Protein AF-A0A527XGQ6-F1 (afdb_monomer)

Foldseek 3Di:
DDDDDDDDQVLPQVSVVVSLVVCVVVPAQEDEDAHSDLASCQVSQVVCVVVNRAYEDEQDANVVHDGPYYDHDPPD

Solvent-accessible surface area (backbone atoms only — not comparable to full-atom values): 4630 Å² total; per-residue (Å²): 139,85,87,85,88,86,86,81,42,84,82,33,53,70,52,37,51,54,51,52,53,49,43,49,76,73,63,46,62,59,44,81,40,66,54,72,41,38,74,68,41,27,59,52,45,54,55,35,49,77,72,69,21,44,34,32,30,31,74,47,74,36,89,89,34,81,48,80,40,77,50,62,78,84,92,121

Radius of gyration: 11.77 Å; Cα contacts (8 Å, |Δi|>4): 104; chains: 1; bounding box: 31×27×27 Å

Structure (mmCIF, N/CA/C/O backbone):
data_AF-A0A527XGQ6-F1
#
_entry.id   AF-A0A527XGQ6-F1
#
loop_
_atom_site.group_PDB
_atom_site.id
_atom_site.type_symbol
_atom_site.label_atom_id
_atom_site.label_alt_id
_atom_site.label_comp_id
_atom_site.label_asym_id
_atom_site.label_entity_id
_atom_site.label_seq_id
_atom_site.pdbx_PDB_ins_code
_atom_site.Cartn_x
_atom_site.Cartn_y
_atom_site.Cartn_z
_atom_site.occupancy
_atom_site.B_iso_or_equiv
_atom_site.auth_seq_id
_atom_site.auth_comp_id
_atom_site.auth_asym_id
_atom_site.auth_atom_id
_atom_site.pdbx_PDB_model_num
ATOM 1 N N . GLY A 1 1 ? -18.216 -13.910 8.503 1.00 83.75 1 GLY A N 1
ATOM 2 C CA . GLY A 1 1 ? -17.715 -13.839 7.115 1.00 83.75 1 GLY A CA 1
ATOM 3 C C . GLY A 1 1 ? -17.076 -12.485 6.883 1.00 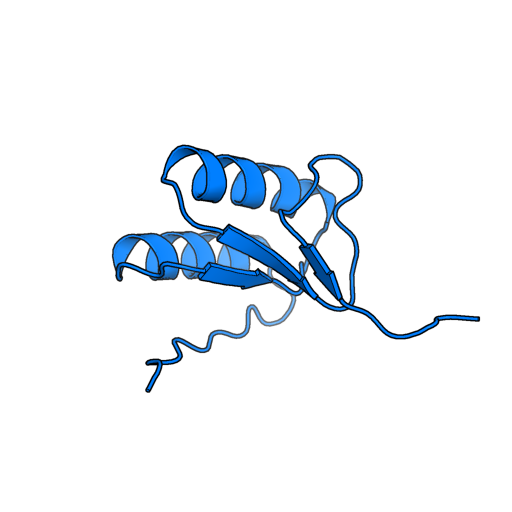83.75 1 GLY A C 1
ATOM 4 O O . GLY A 1 1 ? -17.432 -11.549 7.587 1.00 83.75 1 GLY A O 1
ATOM 5 N N . CYS A 1 2 ? -16.139 -12.375 5.944 1.00 92.38 2 CYS A N 1
ATOM 6 C CA . CYS A 1 2 ? -15.476 -11.111 5.604 1.00 92.38 2 CYS A CA 1
ATOM 7 C C . CYS A 1 2 ? -16.087 -10.520 4.327 1.00 92.38 2 CYS A C 1
ATOM 9 O O . CYS A 1 2 ? -16.380 -11.262 3.391 1.00 92.38 2 CYS A O 1
ATOM 11 N N . LYS A 1 3 ? -16.255 -9.194 4.269 1.00 96.25 3 LYS A N 1
ATOM 12 C CA . LYS A 1 3 ? -16.572 -8.490 3.019 1.0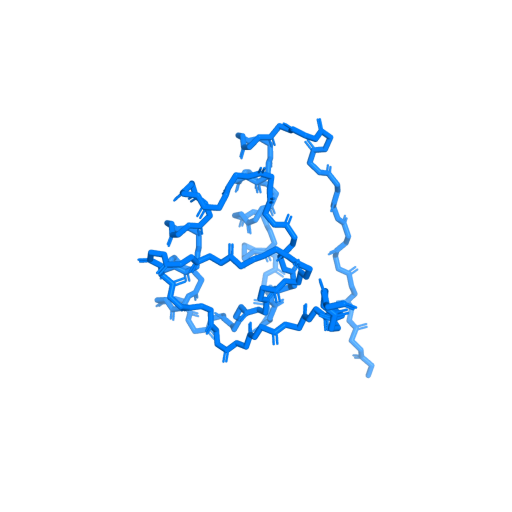0 96.25 3 LYS A CA 1
ATOM 13 C C . LYS A 1 3 ? -15.267 -8.195 2.286 1.00 96.25 3 LYS A C 1
ATOM 15 O O . LYS A 1 3 ? -14.354 -7.631 2.881 1.00 96.25 3 LYS A O 1
ATOM 20 N N . VAL A 1 4 ? -15.203 -8.543 1.005 1.00 97.25 4 VAL A N 1
ATOM 21 C CA . VAL A 1 4 ? -14.037 -8.268 0.159 1.00 97.25 4 VAL A CA 1
ATOM 22 C C . VAL A 1 4 ? -14.312 -7.031 -0.690 1.00 97.25 4 VAL A C 1
ATOM 24 O O . VAL A 1 4 ? -15.334 -6.954 -1.370 1.00 97.25 4 VAL A O 1
ATOM 27 N N . ILE A 1 5 ? -13.396 -6.063 -0.638 1.00 97.62 5 ILE A N 1
ATOM 28 C CA . ILE A 1 5 ? -13.324 -4.947 -1.583 1.00 97.62 5 ILE A CA 1
ATOM 29 C C . ILE A 1 5 ? -12.213 -5.310 -2.563 1.00 97.62 5 ILE A C 1
ATOM 31 O O . ILE A 1 5 ? -11.049 -5.359 -2.178 1.00 97.62 5 ILE A O 1
ATOM 35 N N . TYR A 1 6 ? -12.578 -5.608 -3.806 1.00 97.94 6 TYR A N 1
ATOM 36 C CA . TYR A 1 6 ? -11.619 -5.942 -4.855 1.00 97.94 6 TYR A CA 1
ATOM 37 C C . TYR A 1 6 ? -11.393 -4.741 -5.771 1.00 97.94 6 TYR A C 1
ATOM 39 O O . TYR A 1 6 ? -12.341 -4.049 -6.153 1.00 97.94 6 TYR A O 1
ATOM 47 N N . GLN A 1 7 ? -10.132 -4.500 -6.113 1.00 98.38 7 GLN A N 1
ATOM 48 C CA . GLN A 1 7 ? -9.688 -3.458 -7.027 1.00 98.38 7 GLN A CA 1
ATOM 49 C C . GLN A 1 7 ? -8.471 -3.976 -7.802 1.00 98.38 7 GLN A C 1
ATOM 51 O O . GLN A 1 7 ? -7.613 -4.641 -7.227 1.00 98.38 7 GLN A O 1
ATOM 56 N N . ASN A 1 8 ? -8.395 -3.653 -9.091 1.00 98.31 8 ASN A N 1
ATOM 57 C CA . ASN A 1 8 ? -7.215 -3.869 -9.924 1.00 98.31 8 ASN A CA 1
ATOM 58 C C . ASN A 1 8 ? -6.730 -2.503 -10.422 1.00 98.31 8 ASN A C 1
ATOM 60 O O . ASN A 1 8 ? -7.536 -1.684 -10.881 1.00 98.31 8 ASN A O 1
ATOM 64 N N . ALA A 1 9 ? -5.433 -2.258 -10.276 1.00 98.50 9 ALA A N 1
ATOM 65 C CA . ALA A 1 9 ? -4.796 -0.995 -10.607 1.00 98.50 9 ALA A CA 1
ATOM 66 C C . ALA A 1 9 ? -4.396 -0.873 -12.085 1.00 98.50 9 ALA A C 1
ATOM 68 O O . ALA A 1 9 ? -3.997 0.207 -12.494 1.00 98.50 9 ALA A O 1
ATOM 69 N N . ASP A 1 10 ? -4.513 -1.938 -12.885 1.00 98.00 10 ASP A N 1
ATOM 70 C CA . ASP A 1 10 ? -4.209 -1.937 -14.326 1.00 98.00 10 ASP A CA 1
ATOM 71 C C . ASP A 1 10 ? -2.786 -1.431 -14.636 1.00 98.00 10 ASP A C 1
ATOM 73 O O . ASP A 1 10 ? -2.566 -0.597 -15.508 1.00 98.00 10 ASP A O 1
ATOM 77 N N . ALA A 1 11 ? -1.821 -1.892 -13.829 1.00 97.88 11 ALA A N 1
ATOM 78 C CA . ALA A 1 11 ? -0.418 -1.461 -13.841 1.00 97.88 11 ALA A CA 1
ATOM 79 C C . ALA A 1 11 ? -0.180 0.053 -13.618 1.00 97.88 11 ALA A C 1
ATOM 81 O O . ALA A 1 11 ? 0.930 0.536 -13.833 1.00 97.88 11 ALA A O 1
ATOM 82 N N . ASP A 1 12 ? -1.173 0.793 -13.119 1.00 98.50 12 ASP A N 1
ATOM 83 C CA . ASP A 1 12 ? -1.057 2.211 -12.771 1.00 98.50 12 ASP A CA 1
ATOM 84 C C . ASP A 1 12 ? -0.888 2.392 -11.249 1.00 98.50 12 ASP A C 1
ATOM 86 O O . ASP A 1 12 ? -1.795 2.152 -10.447 1.00 98.50 12 ASP A O 1
ATOM 90 N N . ALA A 1 13 ? 0.295 2.851 -10.832 1.00 98.12 13 ALA A N 1
ATOM 91 C CA . ALA A 1 13 ? 0.618 3.074 -9.423 1.00 98.12 13 ALA A CA 1
ATOM 92 C C . ALA A 1 13 ? -0.206 4.208 -8.781 1.00 98.12 13 ALA A C 1
ATOM 94 O O . ALA A 1 13 ? -0.563 4.119 -7.602 1.00 98.12 13 ALA A O 1
ATOM 95 N N . ALA A 1 14 ? -0.556 5.255 -9.536 1.00 98.31 14 ALA A N 1
ATOM 96 C CA . ALA A 1 14 ? -1.398 6.340 -9.035 1.00 98.31 14 ALA A CA 1
ATOM 97 C C . ALA A 1 14 ? -2.831 5.845 -8.805 1.00 98.31 14 ALA A C 1
ATOM 99 O O . ALA A 1 14 ? -3.446 6.146 -7.776 1.00 98.31 14 ALA A O 1
ATOM 100 N N . ARG A 1 15 ? -3.339 5.008 -9.715 1.00 98.75 15 ARG A N 1
ATOM 101 C CA . ARG A 1 15 ? -4.620 4.320 -9.534 1.00 98.75 15 ARG A CA 1
ATOM 102 C C . ARG A 1 15 ? -4.589 3.397 -8.316 1.00 98.75 15 ARG A C 1
ATOM 104 O O . ARG A 1 15 ? -5.520 3.441 -7.512 1.00 98.75 15 ARG A O 1
ATOM 111 N N . GLN A 1 16 ? -3.515 2.627 -8.123 1.00 98.81 16 GLN A N 1
ATOM 112 C CA . GLN A 1 16 ? -3.359 1.774 -6.940 1.00 98.81 16 GLN A CA 1
ATOM 113 C C . GLN A 1 16 ? -3.413 2.586 -5.640 1.00 98.81 16 GLN A C 1
ATOM 115 O O . GLN A 1 16 ? -4.106 2.197 -4.700 1.00 98.81 16 GLN A O 1
ATOM 120 N N . GLN A 1 17 ? -2.745 3.742 -5.591 1.00 98.75 17 GLN A N 1
ATOM 121 C CA . GLN A 1 17 ? -2.790 4.638 -4.434 1.00 98.75 17 GLN A CA 1
ATOM 122 C C . GLN A 1 17 ? -4.216 5.131 -4.141 1.00 98.75 17 GLN A C 1
ATOM 124 O O . GLN A 1 17 ? -4.654 5.105 -2.988 1.00 98.75 17 GLN A O 1
ATOM 129 N N . GLN A 1 18 ? -4.965 5.554 -5.163 1.00 98.75 18 GLN A N 1
ATOM 130 C CA . GLN A 1 18 ? -6.357 5.992 -4.998 1.00 98.75 18 GLN A CA 1
ATOM 131 C C . GLN A 1 18 ? -7.252 4.863 -4.469 1.00 98.75 18 GLN A C 1
ATOM 133 O O . GLN A 1 18 ? -8.044 5.070 -3.546 1.00 98.75 18 GLN A O 1
ATOM 138 N N . GLN A 1 19 ? -7.096 3.657 -5.016 1.00 98.81 19 GLN A N 1
ATOM 139 C CA . GLN A 1 19 ? -7.838 2.466 -4.599 1.00 98.81 19 GLN A CA 1
ATOM 140 C C . GLN A 1 19 ? -7.517 2.070 -3.155 1.00 98.81 19 GLN A C 1
ATOM 142 O O . GLN A 1 19 ? -8.429 1.782 -2.379 1.00 98.81 19 GLN A O 1
ATOM 147 N N . PHE A 1 20 ? -6.240 2.117 -2.773 1.00 98.69 20 PHE A N 1
ATOM 148 C CA . PHE A 1 20 ? -5.779 1.823 -1.419 1.00 98.69 20 PHE A CA 1
ATOM 149 C C . PHE A 1 20 ? -6.373 2.800 -0.397 1.00 98.69 20 PHE A C 1
ATOM 151 O O . PHE A 1 20 ? -6.959 2.379 0.601 1.00 98.69 20 PHE A O 1
ATOM 158 N N . ASN A 1 21 ? -6.311 4.105 -0.684 1.00 98.50 21 ASN A N 1
ATOM 159 C CA . ASN A 1 21 ? -6.917 5.136 0.160 1.00 98.50 21 ASN A CA 1
ATOM 160 C C . ASN A 1 21 ? -8.431 4.934 0.294 1.00 98.50 21 ASN A C 1
ATOM 162 O O . ASN A 1 21 ? -8.970 5.000 1.397 1.00 98.50 21 ASN A O 1
ATOM 166 N N . SER A 1 22 ? -9.113 4.619 -0.812 1.00 98.56 22 SER A N 1
ATOM 167 C CA . SER A 1 22 ? -10.547 4.327 -0.800 1.00 98.56 22 SER A CA 1
ATOM 168 C C . SER A 1 22 ? -10.882 3.106 0.062 1.00 98.56 22 SER A C 1
ATOM 170 O O . SER A 1 22 ? -11.848 3.150 0.823 1.00 98.56 22 SER A O 1
ATOM 172 N N . ALA A 1 23 ? -10.085 2.035 0.001 1.00 98.44 23 ALA A N 1
ATOM 173 C CA . ALA A 1 23 ? -10.286 0.845 0.828 1.00 98.44 23 ALA A CA 1
ATOM 174 C C . ALA A 1 23 ? -10.154 1.161 2.328 1.00 98.44 23 AL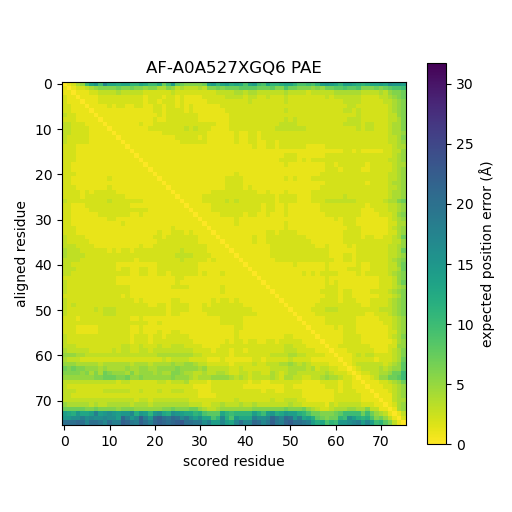A A C 1
ATOM 176 O O . ALA A 1 23 ? -10.997 0.731 3.120 1.00 98.44 23 ALA A O 1
ATOM 177 N N . ILE A 1 24 ? -9.156 1.966 2.711 1.00 98.12 24 ILE A N 1
ATOM 178 C CA . ILE A 1 24 ? -9.012 2.465 4.087 1.00 98.12 24 ILE A CA 1
ATOM 179 C C . ILE A 1 24 ? -10.244 3.283 4.495 1.00 98.12 24 ILE A C 1
ATOM 181 O O . ILE A 1 24 ? -10.842 3.005 5.534 1.00 98.12 24 ILE A O 1
ATOM 185 N N . SER A 1 25 ? -10.675 4.245 3.671 1.00 98.12 25 SER A N 1
ATOM 186 C CA . SER A 1 25 ? -11.856 5.075 3.956 1.00 98.12 25 SER A CA 1
ATOM 187 C C . SER A 1 25 ? -13.154 4.266 4.061 1.00 98.12 25 SER A C 1
ATOM 189 O O . SER A 1 25 ? -14.034 4.613 4.842 1.00 98.12 25 SER A O 1
ATOM 191 N N . GLN A 1 26 ? -13.267 3.160 3.321 1.00 97.81 26 GLN A N 1
ATOM 192 C CA . GLN A 1 26 ? -14.378 2.206 3.416 1.00 97.81 26 GLN A CA 1
ATOM 193 C C . GLN A 1 26 ? -14.303 1.303 4.663 1.00 97.81 26 GLN A C 1
ATOM 195 O O . GLN A 1 26 ? -15.160 0.438 4.855 1.00 97.81 26 GLN A O 1
ATOM 200 N N . GLY A 1 27 ? -13.303 1.497 5.527 1.00 97.19 27 GLY A N 1
ATOM 201 C CA . GLY A 1 27 ? -13.177 0.815 6.809 1.00 97.19 27 GLY A CA 1
ATOM 202 C C . GLY A 1 27 ? -12.488 -0.546 6.738 1.00 97.19 27 GLY A C 1
ATOM 203 O O . GLY A 1 27 ? -12.693 -1.361 7.645 1.00 97.19 27 GLY A O 1
ATOM 204 N N . ALA A 1 28 ? -11.686 -0.807 5.697 1.00 98.38 28 ALA A N 1
ATOM 205 C CA . ALA A 1 28 ? -10.880 -2.023 5.612 1.00 98.38 28 ALA A CA 1
ATOM 206 C C . ALA A 1 28 ? -10.023 -2.200 6.878 1.00 98.38 28 ALA A C 1
ATOM 208 O O . ALA A 1 28 ? -9.373 -1.268 7.344 1.00 98.38 28 ALA A O 1
ATOM 209 N N . LYS A 1 29 ? -10.041 -3.408 7.454 1.00 98.31 29 LYS A N 1
ATOM 210 C CA . LYS A 1 29 ? -9.245 -3.765 8.648 1.00 98.31 29 LYS A CA 1
ATOM 211 C C . LYS A 1 29 ? -7.921 -4.439 8.297 1.00 98.31 29 LYS A C 1
ATOM 213 O O . LYS A 1 29 ? -6.979 -4.405 9.084 1.00 98.31 29 LYS A O 1
ATOM 218 N N . ALA A 1 30 ? -7.858 -5.015 7.104 1.00 98.31 30 ALA A N 1
ATOM 219 C CA . ALA A 1 30 ? -6.654 -5.542 6.498 1.00 98.31 30 ALA A CA 1
ATOM 220 C C . ALA A 1 30 ? -6.686 -5.266 4.990 1.00 98.31 30 ALA A C 1
ATOM 222 O O . ALA A 1 30 ? -7.768 -5.220 4.398 1.00 98.31 30 ALA A O 1
ATOM 223 N N . ILE A 1 31 ? -5.513 -5.102 4.385 1.00 98.62 31 ILE A N 1
ATOM 224 C CA . ILE A 1 31 ? -5.327 -4.940 2.943 1.00 98.62 31 ILE A CA 1
ATOM 225 C C . ILE A 1 31 ? -4.321 -5.985 2.467 1.00 98.62 31 ILE A C 1
ATOM 227 O O . ILE A 1 31 ? -3.227 -6.094 3.015 1.00 98.62 31 ILE A O 1
ATOM 231 N N . VAL A 1 32 ? -4.698 -6.737 1.435 1.00 98.44 32 VAL A N 1
ATOM 232 C CA . VAL A 1 32 ? -3.789 -7.599 0.672 1.00 98.44 32 VAL A CA 1
ATOM 233 C C . VAL A 1 32 ? -3.338 -6.798 -0.544 1.00 98.44 32 VAL A C 1
ATOM 235 O O . VAL A 1 32 ? -4.177 -6.378 -1.340 1.00 98.44 32 VAL A O 1
ATOM 238 N N . LEU A 1 33 ? -2.040 -6.528 -0.644 1.00 98.50 33 LEU A N 1
ATOM 239 C CA . LEU A 1 33 ? -1.454 -5.634 -1.637 1.00 98.50 33 LEU A CA 1
ATOM 240 C C . LEU A 1 33 ? -0.456 -6.399 -2.505 1.00 98.50 33 LEU A C 1
ATOM 242 O O . LEU A 1 33 ? 0.603 -6.783 -2.019 1.00 98.50 33 LEU A O 1
ATOM 246 N N . ASP A 1 34 ? -0.781 -6.555 -3.785 1.00 98.19 34 ASP A N 1
ATOM 247 C CA . ASP A 1 34 ? 0.183 -6.856 -4.847 1.00 98.19 34 ASP A CA 1
ATOM 248 C C . ASP A 1 34 ? 0.640 -5.517 -5.463 1.00 98.19 34 ASP A C 1
ATOM 250 O O . ASP A 1 34 ? -0.129 -4.889 -6.202 1.00 98.19 34 ASP A O 1
ATOM 254 N N . PRO A 1 35 ? 1.802 -4.968 -5.065 1.00 97.75 35 PRO A N 1
ATOM 255 C CA . PRO A 1 35 ? 2.219 -3.633 -5.474 1.00 97.75 35 PRO A CA 1
ATOM 256 C C . PRO A 1 35 ? 2.526 -3.551 -6.978 1.00 97.75 35 PRO A C 1
ATOM 258 O O . PRO A 1 35 ? 3.308 -4.328 -7.530 1.00 97.75 35 PRO A O 1
ATOM 261 N N . VAL A 1 36 ? 1.968 -2.531 -7.638 1.00 98.44 36 VAL A N 1
ATOM 262 C CA . VAL A 1 36 ? 2.373 -2.149 -9.002 1.00 98.44 36 VAL A CA 1
ATOM 263 C C . VAL A 1 36 ? 3.829 -1.684 -8.997 1.00 98.44 36 VAL A C 1
ATOM 265 O O . VAL A 1 36 ? 4.612 -2.111 -9.839 1.00 98.44 36 VAL A O 1
ATOM 268 N N . ASP A 1 37 ? 4.187 -0.851 -8.017 1.00 97.94 37 ASP A N 1
ATOM 269 C CA . ASP A 1 37 ? 5.547 -0.381 -7.761 1.00 97.94 37 ASP A CA 1
ATOM 270 C C . ASP A 1 37 ? 5.860 -0.521 -6.263 1.00 97.94 37 ASP A C 1
ATOM 272 O O . ASP A 1 37 ? 5.213 0.096 -5.409 1.00 97.94 37 ASP A O 1
ATOM 276 N N . SER A 1 38 ? 6.856 -1.344 -5.929 1.00 96.88 38 SER A N 1
ATOM 277 C CA . SER A 1 38 ? 7.217 -1.631 -4.536 1.00 96.88 38 SER A CA 1
ATOM 278 C C . SER A 1 38 ? 7.780 -0.419 -3.789 1.00 96.88 38 SER A C 1
ATOM 280 O O . SER A 1 38 ? 7.683 -0.361 -2.564 1.00 96.88 38 SER A O 1
ATOM 282 N N . THR A 1 39 ? 8.356 0.564 -4.484 1.00 96.25 39 THR A N 1
ATOM 283 C CA . THR A 1 39 ? 8.900 1.768 -3.843 1.00 96.25 39 THR A CA 1
ATOM 284 C C . THR A 1 39 ? 7.772 2.708 -3.429 1.00 96.25 39 THR A C 1
ATOM 286 O O . THR A 1 39 ? 7.736 3.168 -2.287 1.00 96.25 39 THR A O 1
ATOM 289 N N . ALA A 1 40 ? 6.809 2.950 -4.318 1.00 96.06 40 ALA A N 1
ATOM 290 C CA . ALA A 1 40 ? 5.625 3.756 -4.047 1.00 96.06 40 ALA A CA 1
ATOM 291 C C . ALA A 1 40 ? 4.761 3.127 -2.941 1.00 96.06 40 ALA A C 1
ATOM 293 O O . ALA A 1 40 ? 4.302 3.827 -2.027 1.00 96.06 40 ALA A O 1
ATOM 294 N N . ALA A 1 41 ? 4.613 1.797 -2.967 1.00 97.81 41 ALA A N 1
ATOM 295 C CA . ALA A 1 41 ? 3.843 1.032 -1.990 1.00 97.81 41 ALA A CA 1
ATOM 296 C C . ALA A 1 41 ? 4.338 1.193 -0.542 1.00 97.81 41 ALA A C 1
ATOM 298 O O . ALA A 1 41 ? 3.544 1.087 0.394 1.00 97.81 41 ALA A O 1
ATOM 299 N N . ALA A 1 42 ? 5.612 1.532 -0.332 1.00 98.06 42 ALA A N 1
ATOM 300 C CA . ALA A 1 42 ? 6.162 1.757 1.001 1.00 98.06 42 ALA A CA 1
ATOM 301 C C . ALA A 1 42 ? 5.438 2.875 1.772 1.00 98.06 42 ALA A C 1
ATOM 303 O O . ALA A 1 42 ? 5.264 2.794 2.991 1.00 98.06 42 ALA A O 1
ATOM 304 N N . SER A 1 43 ? 4.986 3.916 1.066 1.00 97.88 43 SER A N 1
ATOM 305 C CA . SER A 1 43 ? 4.197 5.002 1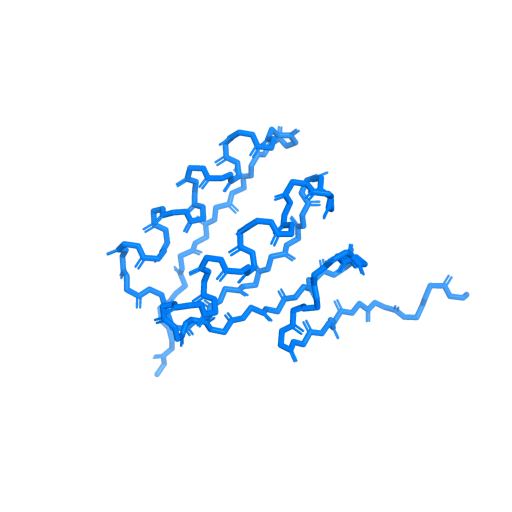.661 1.00 97.88 43 SER A CA 1
ATOM 306 C C . SER A 1 43 ? 2.787 4.545 2.059 1.00 97.88 43 SER A C 1
ATOM 308 O O . SER A 1 43 ? 2.285 4.940 3.113 1.00 97.88 43 SER A O 1
ATOM 310 N N . LEU A 1 44 ? 2.187 3.651 1.267 1.00 98.38 44 LEU A N 1
ATOM 311 C CA . LEU A 1 44 ? 0.858 3.084 1.503 1.00 98.38 44 LEU A CA 1
ATOM 312 C C . LEU A 1 44 ? 0.858 2.168 2.730 1.00 98.38 44 LEU A C 1
ATOM 314 O O . LEU A 1 44 ? -0.019 2.281 3.584 1.00 98.38 44 LEU A O 1
ATOM 318 N N . VAL A 1 45 ? 1.881 1.317 2.861 1.00 98.38 45 VAL A N 1
ATOM 319 C CA . VAL A 1 45 ? 2.069 0.444 4.031 1.00 98.38 45 VAL A CA 1
ATOM 320 C C . VAL A 1 45 ? 2.106 1.269 5.318 1.00 98.38 45 VAL A C 1
ATOM 322 O O . VAL A 1 45 ? 1.333 1.012 6.241 1.00 98.38 45 VAL A O 1
ATOM 325 N N . LYS A 1 46 ? 2.939 2.318 5.355 1.00 98.25 46 LYS A N 1
ATOM 326 C CA . LYS A 1 46 ? 3.063 3.207 6.521 1.00 98.25 46 LYS A CA 1
ATOM 327 C C . LYS A 1 46 ? 1.749 3.924 6.847 1.00 98.25 46 LYS A C 1
ATOM 329 O O . LYS A 1 46 ? 1.409 4.063 8.021 1.00 98.25 46 LYS A O 1
ATOM 334 N N . LEU A 1 47 ? 1.007 4.362 5.826 1.00 98.00 47 LEU A N 1
ATOM 335 C CA . LEU A 1 47 ? -0.297 5.008 5.995 1.00 98.00 47 LEU A CA 1
ATOM 336 C C . LEU A 1 47 ? -1.345 4.061 6.595 1.00 98.00 47 LEU A C 1
ATOM 338 O O . LEU A 1 47 ? -2.093 4.462 7.481 1.00 98.00 47 LEU A O 1
ATOM 342 N N . ALA A 1 48 ? -1.415 2.816 6.125 1.00 98.44 48 ALA A N 1
ATOM 343 C CA . ALA A 1 48 ? -2.342 1.827 6.669 1.00 98.44 48 ALA A CA 1
ATOM 344 C C . ALA A 1 48 ? -2.008 1.489 8.127 1.00 98.44 48 ALA A C 1
ATOM 346 O O . ALA A 1 48 ? -2.883 1.535 8.993 1.00 98.44 48 ALA A O 1
ATOM 347 N N . GLN A 1 49 ? -0.731 1.229 8.414 1.00 97.94 49 GLN A N 1
ATOM 348 C CA . GLN A 1 49 ? -0.268 0.873 9.755 1.00 97.94 49 GLN A CA 1
ATOM 349 C C . GLN A 1 49 ? -0.508 1.994 10.771 1.00 97.94 49 GLN A C 1
ATOM 351 O O . GLN A 1 49 ? -0.932 1.712 11.892 1.00 97.94 49 GLN A O 1
ATOM 356 N N . SER A 1 50 ? -0.315 3.263 10.387 1.00 97.94 50 SER A N 1
ATOM 357 C CA . SER A 1 50 ? -0.609 4.404 11.268 1.00 97.94 50 SER A CA 1
ATOM 358 C C . SER A 1 50 ? -2.101 4.549 11.595 1.00 97.94 50 SER A C 1
ATOM 360 O O . SER A 1 50 ? -2.449 5.139 12.615 1.00 97.94 50 SER A O 1
ATOM 362 N N . GLN A 1 51 ? -2.977 3.956 10.780 1.00 98.00 51 GLN A N 1
ATOM 363 C CA . GLN A 1 51 ? -4.423 3.874 11.008 1.00 98.00 51 GLN A CA 1
ATOM 364 C C . GLN A 1 51 ? -4.859 2.538 11.633 1.00 98.00 51 GLN A C 1
ATOM 366 O O . GLN A 1 51 ? -6.054 2.262 11.748 1.00 98.00 51 GLN A O 1
ATOM 371 N N . GLY A 1 52 ? -3.907 1.689 12.035 1.00 97.88 52 GLY A N 1
ATOM 372 C CA . GLY A 1 52 ? -4.182 0.370 12.607 1.00 97.88 52 GLY A CA 1
ATOM 373 C C . GLY A 1 52 ? -4.704 -0.660 11.598 1.00 97.88 52 GLY A C 1
ATOM 374 O O . GLY A 1 52 ? -5.219 -1.701 12.007 1.00 97.88 52 GLY A O 1
ATOM 375 N N . VAL A 1 53 ? -4.583 -0.393 10.295 1.00 98.62 53 VAL A N 1
ATOM 376 C CA . VAL A 1 53 ? -4.944 -1.323 9.218 1.00 98.62 53 VAL A CA 1
ATOM 377 C C . VAL A 1 53 ? -3.748 -2.220 8.916 1.00 98.62 53 VAL A C 1
ATOM 379 O O . VAL A 1 53 ? -2.650 -1.736 8.647 1.00 98.62 53 VAL A O 1
ATOM 382 N N . LYS A 1 54 ? -3.961 -3.539 8.952 1.00 98.44 54 LYS A N 1
ATOM 383 C CA . LYS A 1 54 ? -2.913 -4.527 8.664 1.00 98.44 54 LYS A CA 1
ATOM 384 C C . LYS A 1 54 ? -2.648 -4.641 7.170 1.00 98.44 54 LYS A C 1
ATOM 386 O O . LYS A 1 54 ? -3.593 -4.653 6.386 1.00 98.44 54 LYS A O 1
ATOM 391 N N . VAL A 1 55 ? -1.387 -4.770 6.774 1.00 98.50 55 VAL A N 1
ATOM 392 C CA . VAL A 1 55 ? -1.010 -4.941 5.366 1.00 98.50 55 VAL A CA 1
ATOM 393 C C . VAL A 1 55 ? -0.315 -6.277 5.156 1.00 98.50 55 VAL A C 1
ATOM 395 O O . VAL A 1 55 ? 0.635 -6.611 5.858 1.00 98.50 55 VAL A O 1
ATOM 398 N N . ILE A 1 56 ? -0.789 -7.028 4.166 1.00 98.50 56 ILE A N 1
ATOM 399 C CA . ILE A 1 56 ? -0.173 -8.256 3.670 1.00 98.50 56 ILE A CA 1
ATOM 400 C C . ILE A 1 56 ? 0.372 -7.937 2.279 1.00 98.50 56 ILE A C 1
ATOM 402 O O . ILE A 1 56 ? -0.412 -7.694 1.362 1.00 98.50 56 ILE A O 1
ATOM 406 N N . ALA A 1 57 ? 1.693 -7.921 2.118 1.00 98.19 57 ALA A N 1
ATOM 407 C CA . ALA A 1 57 ? 2.301 -7.885 0.793 1.00 98.19 57 ALA A CA 1
ATOM 408 C C . ALA A 1 57 ? 2.115 -9.261 0.134 1.00 98.19 57 ALA A C 1
ATOM 410 O O . ALA A 1 57 ? 2.445 -10.284 0.737 1.00 98.19 57 ALA A O 1
ATOM 411 N N . TYR A 1 58 ? 1.551 -9.288 -1.068 1.00 97.81 58 TYR A N 1
ATOM 412 C CA . TYR A 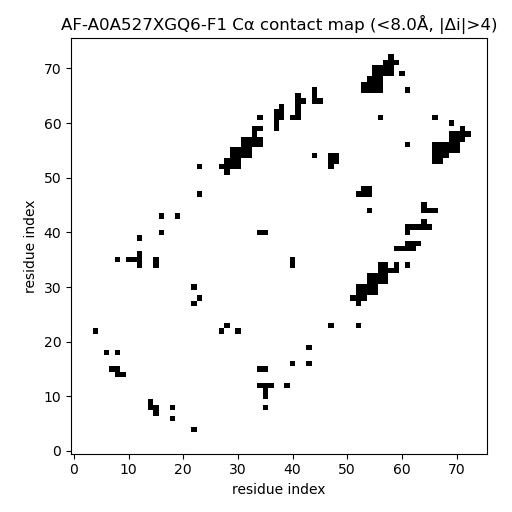1 58 ? 1.233 -10.511 -1.796 1.00 97.81 58 TYR A CA 1
ATOM 413 C C . TYR A 1 58 ? 2.031 -10.573 -3.092 1.00 97.81 58 TYR A C 1
ATOM 415 O O . TYR A 1 58 ? 2.043 -9.601 -3.839 1.00 97.81 58 TYR A O 1
ATOM 423 N N . ASP A 1 59 ? 2.673 -11.714 -3.339 1.00 95.38 59 ASP A N 1
ATOM 424 C CA . ASP A 1 59 ? 3.529 -12.034 -4.490 1.00 95.38 59 ASP A CA 1
ATOM 425 C C . ASP A 1 59 ? 4.821 -11.204 -4.590 1.00 95.38 59 ASP A C 1
ATOM 427 O O . ASP A 1 59 ? 5.908 -11.775 -4.699 1.00 95.38 59 ASP A O 1
ATOM 431 N N . ARG A 1 60 ? 4.730 -9.875 -4.459 1.00 94.50 60 ARG A N 1
ATOM 432 C CA . ARG A 1 60 ? 5.843 -8.934 -4.629 1.00 94.50 60 ARG A CA 1
ATOM 433 C C . ARG A 1 60 ? 6.239 -8.263 -3.309 1.00 94.50 60 ARG A C 1
ATOM 435 O O . ARG A 1 60 ? 5.390 -7.682 -2.626 1.00 94.50 60 ARG A O 1
ATOM 442 N N . PRO A 1 61 ? 7.528 -8.297 -2.928 1.00 92.62 61 PRO A N 1
ATOM 443 C CA . PRO A 1 61 ? 7.984 -7.716 -1.671 1.00 92.62 61 PRO A CA 1
ATOM 444 C C . PRO A 1 61 ? 8.020 -6.179 -1.719 1.00 92.62 61 PRO A C 1
ATOM 446 O O . PRO A 1 61 ? 8.155 -5.569 -2.782 1.00 92.62 61 PRO A O 1
ATOM 449 N N . ILE A 1 62 ? 7.968 -5.550 -0.538 1.00 96.44 62 ILE A N 1
ATOM 450 C CA . ILE A 1 62 ? 8.109 -4.097 -0.318 1.00 96.44 62 ILE A CA 1
ATOM 451 C C . ILE A 1 62 ? 9.338 -3.872 0.591 1.00 96.44 62 ILE A C 1
ATOM 453 O O . ILE A 1 62 ? 9.195 -3.780 1.810 1.00 96.44 62 ILE A O 1
ATOM 457 N N . PRO A 1 63 ? 10.574 -3.834 0.052 1.00 92.94 63 PRO A N 1
ATOM 458 C CA . PRO A 1 63 ? 11.791 -3.925 0.872 1.00 92.94 63 PRO A CA 1
ATOM 459 C C . PRO A 1 63 ? 12.052 -2.707 1.767 1.00 92.94 63 PRO A C 1
ATOM 461 O O . PRO A 1 63 ? 12.712 -2.814 2.797 1.00 92.94 63 PRO A O 1
ATOM 464 N N . THR A 1 64 ? 11.554 -1.534 1.373 1.00 94.00 64 THR A N 1
ATOM 465 C CA . THR A 1 64 ? 11.833 -0.252 2.043 1.00 94.00 64 THR A CA 1
ATOM 466 C C . THR A 1 64 ? 10.836 0.087 3.156 1.00 94.00 64 THR A C 1
ATOM 468 O O . THR A 1 64 ? 11.046 1.048 3.902 1.00 94.00 64 THR A O 1
ATOM 471 N N . ALA A 1 65 ? 9.753 -0.684 3.289 1.00 93.44 65 ALA A N 1
ATOM 472 C CA . ALA A 1 65 ? 8.812 -0.591 4.399 1.00 93.44 65 ALA A CA 1
ATOM 473 C C . ALA A 1 65 ? 8.144 -1.955 4.635 1.00 93.44 65 ALA A C 1
ATOM 475 O O . ALA A 1 65 ? 7.3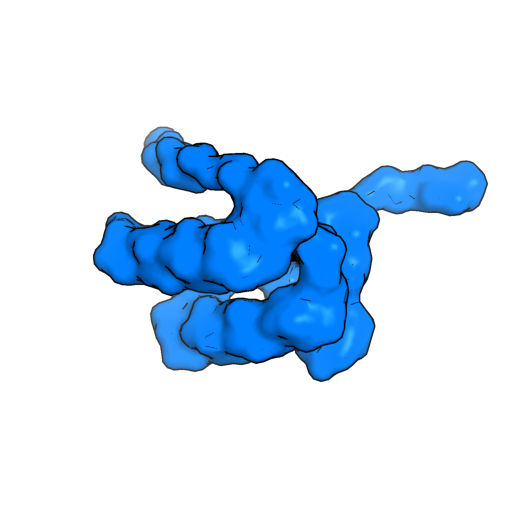31 -2.377 3.810 1.00 93.44 65 ALA A O 1
ATOM 476 N N . PRO A 1 66 ? 8.455 -2.640 5.747 1.00 90.31 66 PRO A N 1
ATOM 477 C CA . PRO A 1 66 ? 7.918 -3.967 5.996 1.00 90.31 66 PRO A CA 1
ATOM 478 C C . PRO A 1 66 ? 6.396 -3.917 6.186 1.00 90.31 66 PRO A C 1
ATOM 480 O O . PRO A 1 66 ? 5.875 -3.189 7.037 1.00 90.31 66 PRO A O 1
ATOM 483 N N . ALA A 1 67 ? 5.690 -4.721 5.392 1.00 96.44 67 ALA A N 1
ATOM 484 C CA . ALA A 1 67 ? 4.299 -5.076 5.646 1.00 96.44 67 ALA A CA 1
ATOM 485 C C . ALA A 1 67 ? 4.197 -5.946 6.916 1.00 96.44 67 ALA A C 1
ATOM 487 O O . ALA A 1 67 ? 5.196 -6.499 7.376 1.00 96.44 67 ALA A O 1
ATOM 488 N N . ASP A 1 68 ? 2.996 -6.088 7.483 1.00 97.94 68 ASP A N 1
ATOM 489 C CA . ASP A 1 68 ? 2.791 -6.949 8.657 1.00 97.94 68 ASP A CA 1
ATOM 490 C C . ASP A 1 68 ? 3.059 -8.426 8.324 1.00 97.94 68 ASP A C 1
ATOM 492 O O . ASP A 1 68 ? 3.539 -9.176 9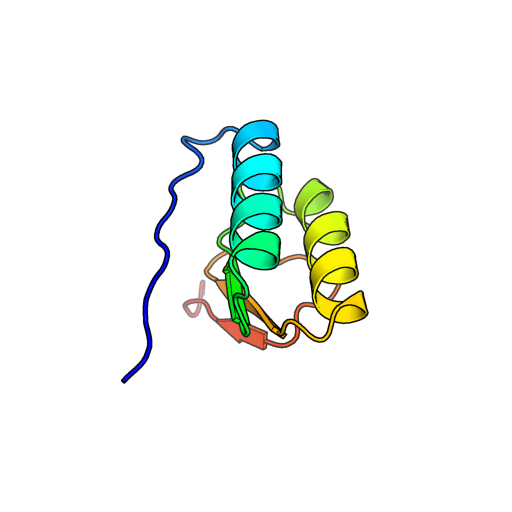.171 1.00 97.94 68 ASP A O 1
ATOM 496 N N . PHE A 1 69 ? 2.763 -8.829 7.085 1.00 97.06 69 PHE A N 1
ATOM 497 C CA . PHE A 1 69 ? 3.058 -10.155 6.548 1.00 97.06 69 PHE A CA 1
ATOM 498 C 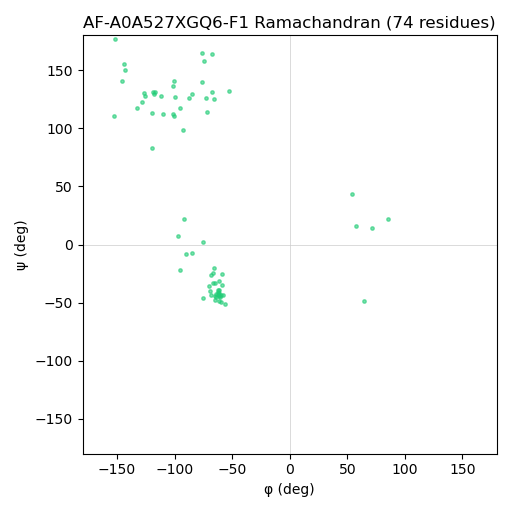C . PHE A 1 69 ? 3.451 -10.063 5.071 1.00 97.06 69 PHE A C 1
ATOM 500 O O . PHE A 1 69 ? 3.036 -9.145 4.361 1.00 97.06 69 PHE A O 1
ATOM 507 N N . TYR A 1 70 ? 4.204 -11.053 4.602 1.00 96.06 70 TYR A N 1
ATOM 508 C CA . TYR A 1 70 ? 4.504 -11.264 3.191 1.00 96.06 70 TYR A CA 1
ATOM 509 C C . TYR A 1 70 ? 4.130 -12.698 2.813 1.00 96.06 70 TYR A C 1
ATOM 511 O O . TYR A 1 70 ? 4.496 -13.636 3.521 1.00 96.06 70 TYR A O 1
ATOM 519 N N . VAL A 1 71 ? 3.377 -12.857 1.728 1.00 96.25 71 VAL A N 1
ATOM 520 C CA . VAL A 1 71 ? 2.947 -14.155 1.199 1.00 96.25 71 VAL A CA 1
ATOM 521 C C . VAL A 1 71 ? 3.306 -14.202 -0.276 1.00 96.25 71 VAL A C 1
ATOM 523 O O . VAL A 1 71 ? 2.859 -13.362 -1.048 1.00 96.25 71 VAL A O 1
ATOM 526 N N . SER A 1 72 ? 4.096 -15.190 -0.668 1.00 94.44 72 SER A N 1
ATOM 527 C CA . SER A 1 72 ? 4.454 -15.450 -2.061 1.00 94.44 72 SER A CA 1
ATOM 528 C C . SER A 1 72 ? 4.736 -16.944 -2.231 1.00 94.44 72 SER A C 1
ATOM 530 O O . SER A 1 72 ? 4.668 -17.710 -1.262 1.00 94.44 72 SER A O 1
ATOM 532 N N . PHE A 1 73 ? 5.019 -17.364 -3.457 1.00 89.12 73 PHE A N 1
ATOM 533 C CA . PHE A 1 73 ? 5.538 -18.698 -3.730 1.00 89.12 73 PHE A CA 1
ATOM 534 C C . PHE A 1 73 ?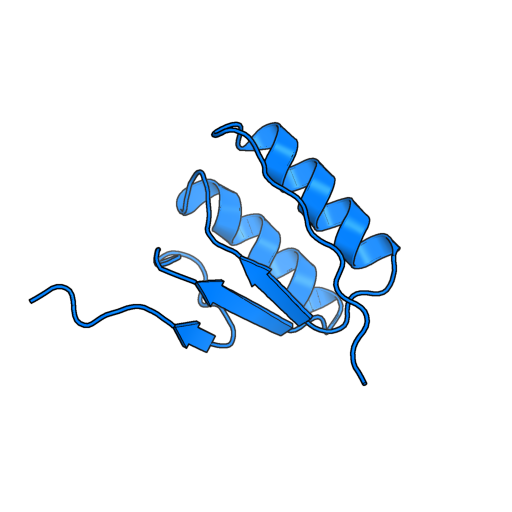 7.025 -18.785 -3.361 1.00 89.12 73 PHE A C 1
ATOM 536 O O . PHE A 1 73 ? 7.692 -17.766 -3.158 1.00 89.12 73 PHE A O 1
ATOM 543 N N . ASN A 1 74 ? 7.553 -20.011 -3.264 1.00 81.94 74 ASN A N 1
ATOM 544 C CA . ASN A 1 74 ? 9.001 -20.170 -3.334 1.00 81.94 74 ASN A CA 1
ATOM 545 C C . ASN A 1 74 ? 9.410 -19.908 -4.787 1.00 81.94 74 ASN A C 1
ATOM 547 O O . ASN A 1 74 ? 8.991 -20.648 -5.672 1.00 81.94 74 ASN A O 1
ATOM 551 N N . ASN A 1 75 ? 10.167 -18.838 -5.021 1.00 68.19 75 ASN A N 1
ATOM 552 C CA . ASN A 1 75 ? 10.605 -18.425 -6.358 1.00 68.19 75 ASN A CA 1
ATOM 553 C C . ASN A 1 75 ? 11.971 -19.032 -6.734 1.00 68.19 75 ASN A C 1
ATOM 555 O O . ASN A 1 75 ? 12.677 -18.472 -7.572 1.00 68.19 75 ASN A O 1
ATOM 559 N N . GLU A 1 76 ? 12.348 -20.134 -6.080 1.00 59.31 76 GLU A N 1
ATOM 560 C CA . GLU A 1 76 ? 13.509 -20.970 -6.419 1.00 59.31 76 GLU A CA 1
ATOM 561 C C . GLU A 1 76 ? 13.197 -21.979 -7.527 1.00 59.31 76 GLU A C 1
ATOM 563 O O . GLU A 1 76 ? 12.109 -22.602 -7.487 1.00 59.31 76 GLU A O 1
#

Secondary structure (DSSP, 8-state):
-PPP-----TT-HHHHHHHHHHHHHTT-SEEEE--SSHHHHHHHHHHHHHTT-EEEEESS--TTS--SEEE-----

pLDDT: mean 96.0, std 6.14, range [59.31, 98.81]

Mean predicted aligned error: 2.54 Å

Nearest PDB structures (foldseek):
  3m9w-assembly1_A  TM=9.534E-01  e=4.414E-05  Escherichia coli str. K-12 substr. MG1655
  4rwe-assembly1_A  TM=9.495E-01  e=1.537E-04  Yersinia pestis A1122
  7pu4-assembly2_C  TM=9.200E-01  e=1.014E-04  Thermotoga maritima MSB8
  7e7m-assembly4_D  TM=9.369E-01  e=7.066E-04  Streptococcus agalactiae
  4irx-assembly2_B  TM=9.258E-01  e=5.739E-04  Caulobacter vibrioides CB15

Sequence (76 aa):
GCKVIYQNADADAARQQQQFNSAISQGAKAIVLDPVDSTAAASLVKLAQSQGVKVIAYDRPIPTAPADFYVSFNNE